Protein AF-A0AAW1FGP4-F1 (afdb_monomer)

Mean predicted aligned error: 8.39 Å

Foldseek 3Di:
DWKWWDDDHDTDTQWDDDAQDIDGDPVNVVFWDWGDGLQAKIKIWGHPDDPVSPTDMDDDHDDPDDDDDDDDDDDDDDDDIPMDIDGGD

Radius of gyration: 13.16 Å; Cα contacts (8 Å, |Δi|>4): 149; chains: 1; bounding box: 29×29×38 Å

pLDDT: mean 82.27, std 17.56, range [39.62, 97.88]

Nearest PDB structures (foldseek):
  5swz-assembly1_E  TM=7.855E-01  e=3.978E-01  Mus musculus
  6peh-assembly1_H  TM=8.923E-01  e=2.062E+00  Homo sapiens
  6e9e-assembly1_A  TM=5.576E-01  e=5.408E+00  [Eubacterium] siraeum DSM 15702
  6e9f-assembly1_A  TM=5.315E-01  e=7.182E+00  [Eubacterium] siraeum DSM 15702
  6v3x-assembly1_A  TM=4.115E-01  e=9.012E+00  Homo sapiens

InterPro domains:
  IPR007110 Immunoglobulin-like domain [PS50835] (1-71)
  IPR013106 Immunoglobulin V-set domain [PF07686] (2-62)
  IPR013783 Immunoglobulin-like fold [G3DSA:2.60.40.10] (1-84)
  IPR036179 Immunoglobulin-like domain superfamily [SSF48726] (1-66)
  IPR050413 T cell receptor beta variable [PTHR23268] (1-72)

Organism: Zoarces viviparus (NCBI:txid48416)

Solvent-accessible surface area (backbone atoms only — not comparable to full-atom values): 5497 Å² total; per-residue (Å²): 55,38,35,33,38,40,55,100,90,47,81,42,74,42,32,41,28,59,53,72,49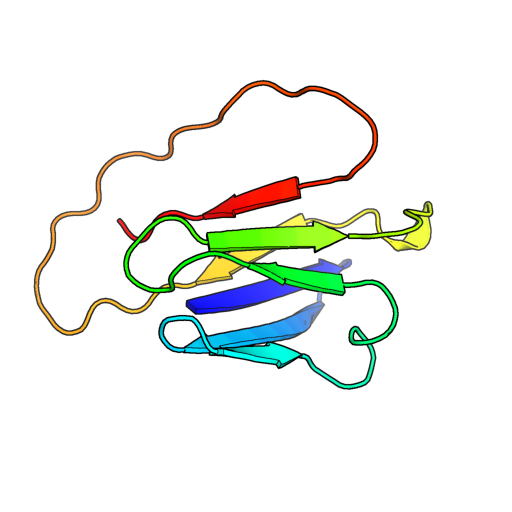,59,48,63,34,84,95,32,58,89,40,46,46,64,48,57,29,37,88,38,58,25,33,44,39,41,52,89,80,53,81,88,69,70,59,51,74,47,72,48,58,84,77,89,77,88,67,81,70,61,79,91,81,88,80,86,88,79,83,99,51,67,64,46,79,47,64,65,74

Structure (mmCIF, N/CA/C/O backbone):
data_AF-A0AAW1FGP4-F1
#
_entry.id   AF-A0AAW1FGP4-F1
#
loop_
_atom_site.group_PDB
_atom_site.id
_atom_site.type_symbol
_atom_site.label_atom_id
_atom_site.label_alt_id
_atom_site.label_comp_id
_atom_site.label_asym_id
_atom_site.label_entity_id
_atom_site.label_seq_id
_atom_site.pdbx_PDB_ins_code
_atom_site.Cartn_x
_atom_site.Cartn_y
_atom_site.Cartn_z
_atom_site.occupancy
_atom_site.B_iso_or_equiv
_atom_site.auth_seq_id
_atom_site.auth_comp_id
_atom_site.auth_asym_id
_atom_site.auth_atom_id
_atom_site.pdbx_PDB_model_num
ATOM 1 N N . MET A 1 1 ? 0.854 -2.077 -9.193 1.00 91.81 1 MET A N 1
ATOM 2 C CA . MET A 1 1 ? 0.828 -2.987 -8.031 1.00 91.81 1 MET A CA 1
ATOM 3 C C . MET A 1 1 ? -0.063 -2.382 -6.968 1.00 91.81 1 MET A C 1
ATOM 5 O O . MET A 1 1 ? 0.116 -1.219 -6.642 1.00 91.81 1 MET A O 1
ATOM 9 N N . LEU A 1 2 ? -1.024 -3.143 -6.472 1.00 94.81 2 LEU A N 1
ATOM 10 C CA . LEU A 1 2 ? -1.977 -2.723 -5.449 1.00 94.81 2 LEU A CA 1
ATOM 11 C C . LEU A 1 2 ? -1.546 -3.282 -4.094 1.00 94.81 2 LEU A C 1
ATOM 13 O O . LEU A 1 2 ? -0.975 -4.372 -4.042 1.00 94.81 2 LEU A O 1
ATOM 17 N N . TRP A 1 3 ? -1.830 -2.547 -3.024 1.00 96.19 3 TRP A N 1
ATOM 18 C CA . TRP A 1 3 ? -1.599 -2.968 -1.645 1.00 96.19 3 TRP A CA 1
ATOM 19 C C . TRP A 1 3 ? -2.894 -2.931 -0.852 1.00 96.19 3 TRP A C 1
ATOM 21 O O . TRP A 1 3 ? -3.641 -1.958 -0.918 1.00 96.19 3 TRP A O 1
ATOM 31 N N . TYR A 1 4 ? -3.123 -3.973 -0.065 1.00 95.31 4 TYR A N 1
ATOM 32 C CA . TYR A 1 4 ? -4.326 -4.170 0.723 1.00 95.31 4 TYR A CA 1
ATOM 33 C C . TYR A 1 4 ? -3.981 -4.507 2.162 1.00 95.31 4 TYR A C 1
ATOM 35 O O . TYR A 1 4 ? -2.962 -5.145 2.445 1.00 95.31 4 TYR A O 1
ATOM 43 N N . ARG A 1 5 ? -4.891 -4.144 3.058 1.00 93.88 5 ARG A N 1
ATOM 44 C CA . ARG A 1 5 ? -4.943 -4.663 4.418 1.00 93.88 5 ARG A CA 1
ATOM 45 C C . ARG A 1 5 ? -6.214 -5.484 4.582 1.00 93.88 5 ARG A C 1
ATOM 47 O O . ARG A 1 5 ? -7.298 -5.007 4.268 1.00 93.88 5 ARG A O 1
ATOM 54 N N . HIS A 1 6 ? -6.087 -6.692 5.106 1.00 91.75 6 HIS A N 1
ATOM 55 C CA . HIS A 1 6 ? -7.210 -7.534 5.481 1.00 91.75 6 HIS A CA 1
ATOM 56 C C . HIS A 1 6 ? -7.381 -7.493 7.001 1.00 91.75 6 HIS A C 1
ATOM 58 O O . HIS A 1 6 ? -6.502 -7.927 7.751 1.00 91.75 6 HIS A O 1
ATOM 64 N N . ARG A 1 7 ? -8.510 -6.939 7.455 1.00 87.31 7 ARG A N 1
ATOM 65 C CA . ARG A 1 7 ? -8.917 -6.952 8.864 1.00 87.31 7 ARG A CA 1
ATOM 66 C C . ARG A 1 7 ? -10.236 -7.691 8.990 1.00 87.31 7 ARG A C 1
ATOM 68 O O . ARG A 1 7 ? -11.245 -7.278 8.419 1.00 87.31 7 ARG A O 1
ATOM 75 N N . SER A 1 8 ? -10.203 -8.779 9.753 1.00 81.69 8 SER A N 1
ATOM 76 C CA . SER A 1 8 ? -11.334 -9.674 10.004 1.00 81.69 8 SER A CA 1
ATOM 77 C C . SER A 1 8 ? -11.930 -1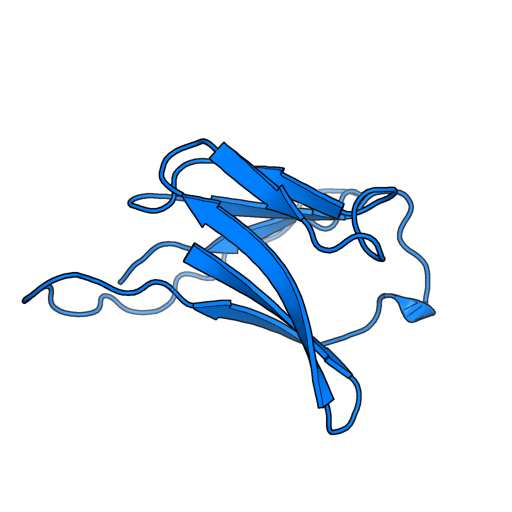0.284 8.728 1.00 81.69 8 SER A C 1
ATOM 79 O O . SER A 1 8 ? -11.586 -11.409 8.395 1.00 81.69 8 SER A O 1
ATOM 81 N N . ALA A 1 9 ? -12.819 -9.562 8.039 1.00 79.06 9 ALA A N 1
ATOM 82 C CA . ALA A 1 9 ? -13.561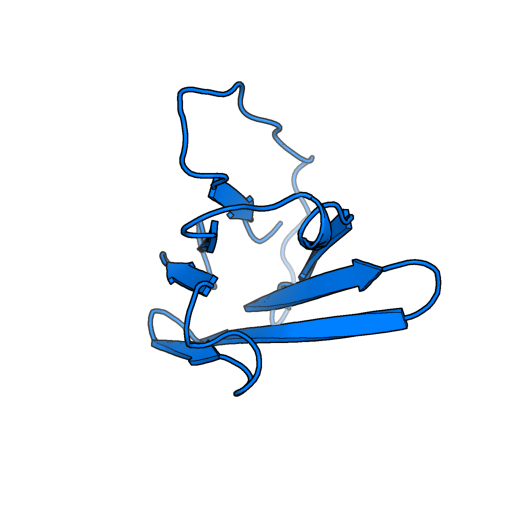 -10.038 6.869 1.00 79.06 9 ALA A CA 1
ATOM 83 C C . ALA A 1 9 ? -13.575 -9.037 5.695 1.00 79.06 9 ALA A C 1
ATOM 85 O O . ALA A 1 9 ? -14.236 -9.286 4.689 1.00 79.06 9 ALA A O 1
ATOM 86 N N . ALA A 1 10 ? -12.886 -7.896 5.816 1.00 87.88 10 ALA A N 1
ATOM 87 C CA . ALA A 1 10 ? -12.859 -6.859 4.788 1.00 87.88 10 ALA A CA 1
ATOM 88 C C . ALA A 1 10 ? -11.431 -6.610 4.289 1.00 87.88 10 ALA A C 1
ATOM 90 O O . ALA A 1 10 ? -10.501 -6.444 5.084 1.00 87.88 10 ALA A O 1
ATOM 91 N N . MET A 1 11 ? -11.272 -6.564 2.963 1.00 92.44 11 MET A N 1
ATOM 92 C CA . MET A 1 11 ? -10.066 -6.040 2.324 1.00 92.44 11 MET A CA 1
ATOM 93 C C . MET A 1 11 ? -10.209 -4.534 2.110 1.00 92.44 11 MET A C 1
ATOM 95 O O . MET A 1 11 ? -11.090 -4.076 1.387 1.00 92.44 11 MET A O 1
ATOM 99 N N . GLU A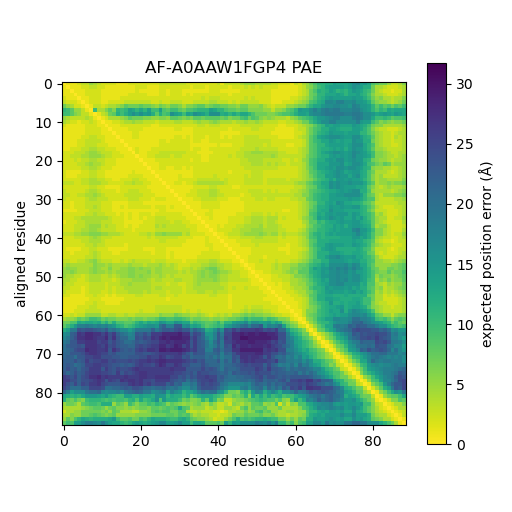 1 12 ? -9.312 -3.769 2.720 1.00 95.06 12 GLU A N 1
ATOM 100 C CA . GLU A 1 12 ? -9.181 -2.327 2.542 1.00 95.06 12 GLU A CA 1
ATOM 101 C C . GLU A 1 12 ? -8.043 -2.056 1.552 1.00 95.06 12 GLU A C 1
ATOM 103 O O . GLU A 1 12 ? -6.923 -2.538 1.749 1.00 95.06 12 GLU A O 1
ATOM 108 N N . LEU A 1 13 ? -8.308 -1.284 0.496 1.00 96.19 13 LEU A N 1
ATOM 109 C CA . LEU A 1 13 ? -7.256 -0.793 -0.391 1.00 96.19 13 LEU A CA 1
ATOM 110 C C . LEU A 1 13 ? -6.426 0.258 0.358 1.00 96.19 13 LEU A C 1
ATOM 112 O O . LEU A 1 13 ? -6.972 1.211 0.903 1.00 96.19 13 LEU A O 1
ATOM 116 N N . ILE A 1 14 ? -5.108 0.067 0.392 1.00 97.06 14 ILE A N 1
ATOM 117 C CA . ILE A 1 14 ? -4.157 1.040 0.945 1.00 97.06 14 ILE A CA 1
ATOM 118 C C . ILE A 1 14 ? -3.725 2.009 -0.151 1.00 97.06 14 ILE A C 1
ATOM 120 O O . ILE A 1 14 ? -3.620 3.210 0.084 1.00 97.06 14 ILE A O 1
ATOM 124 N N . GLY A 1 15 ? -3.447 1.483 -1.344 1.00 96.88 15 GLY A N 1
ATOM 125 C CA . GLY A 1 15 ? -3.022 2.297 -2.470 1.00 96.88 15 GLY A CA 1
ATOM 126 C C . GLY A 1 15 ? -2.521 1.506 -3.672 1.00 96.88 15 GLY A C 1
ATOM 127 O O . GLY A 1 15 ? -2.400 0.276 -3.657 1.00 96.88 15 GLY A O 1
ATOM 128 N N . LEU A 1 16 ? -2.205 2.259 -4.718 1.00 95.75 16 LEU A N 1
ATOM 129 C CA . LEU A 1 16 ? -1.677 1.808 -5.995 1.00 95.75 16 LEU A CA 1
ATOM 130 C C . LEU A 1 16 ? -0.267 2.367 -6.201 1.00 95.75 16 LEU A C 1
ATOM 132 O O . LEU A 1 16 ? -0.032 3.561 -6.073 1.00 95.75 16 LEU A O 1
ATOM 136 N N . LEU A 1 17 ? 0.657 1.504 -6.607 1.00 96.00 17 LEU A N 1
ATOM 137 C CA . LEU A 1 17 ? 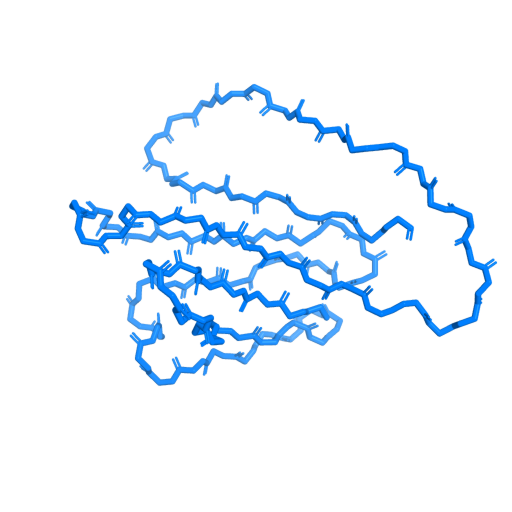1.946 1.877 -7.177 1.00 96.00 17 LEU A CA 1
ATOM 138 C C . LEU A 1 17 ? 1.918 1.637 -8.688 1.00 96.00 17 LEU A C 1
ATOM 140 O O . LEU A 1 17 ? 1.822 0.486 -9.135 1.00 96.00 17 LEU A O 1
ATOM 144 N N . HIS A 1 18 ? 2.019 2.706 -9.470 1.00 93.12 18 HIS A N 1
ATOM 145 C CA . HIS A 1 18 ? 2.123 2.675 -10.925 1.00 93.12 18 HIS A CA 1
ATOM 146 C C . HIS A 1 18 ? 3.516 3.147 -11.356 1.00 93.12 18 HIS A C 1
ATOM 148 O O . HIS A 1 18 ? 3.842 4.327 -11.248 1.00 93.12 18 HIS A O 1
ATOM 154 N N . TYR A 1 19 ? 4.339 2.208 -11.834 1.00 91.38 19 TYR A N 1
ATOM 155 C CA . TYR A 1 19 ? 5.791 2.388 -11.972 1.00 91.38 19 TYR A CA 1
ATOM 156 C C . TYR A 1 19 ? 6.407 2.813 -10.631 1.00 91.38 19 TYR A C 1
ATOM 158 O O . TYR A 1 19 ? 6.358 2.001 -9.705 1.00 91.38 19 TYR A O 1
ATOM 166 N N . GLU A 1 20 ? 6.927 4.029 -10.508 1.00 94.81 20 GLU A N 1
ATOM 167 C CA . GLU A 1 20 ? 7.432 4.633 -9.269 1.00 94.81 20 GLU A CA 1
ATOM 168 C C . GLU A 1 20 ? 6.401 5.530 -8.563 1.00 94.81 20 GLU A C 1
ATOM 170 O O . GLU A 1 20 ? 6.626 5.962 -7.436 1.00 94.81 20 GLU A O 1
ATOM 175 N N . ASN A 1 21 ? 5.266 5.821 -9.205 1.00 95.88 21 ASN A N 1
ATOM 176 C CA . ASN A 1 21 ? 4.276 6.761 -8.686 1.00 95.88 21 ASN A CA 1
ATOM 177 C C . ASN A 1 21 ? 3.300 6.051 -7.750 1.00 95.88 21 ASN A C 1
ATOM 179 O O . ASN A 1 21 ? 2.547 5.170 -8.181 1.00 95.88 21 ASN A O 1
ATOM 183 N N . SER A 1 22 ? 3.300 6.435 -6.476 1.00 96.31 22 SER A N 1
ATOM 184 C CA . SER A 1 22 ? 2.358 5.930 -5.482 1.00 96.31 22 SER A CA 1
ATOM 185 C C . SER A 1 22 ? 1.138 6.843 -5.353 1.00 96.31 22 SER A C 1
ATOM 187 O O . SER A 1 22 ? 1.230 8.068 -5.380 1.00 96.31 22 SER A O 1
ATOM 189 N N . ASN A 1 23 ? -0.030 6.226 -5.215 1.00 97.38 23 ASN A N 1
ATOM 190 C CA . ASN A 1 23 ? -1.285 6.881 -4.890 1.00 97.38 23 ASN A CA 1
ATOM 191 C C . ASN A 1 23 ? -1.921 6.120 -3.726 1.00 97.38 23 ASN A C 1
ATOM 193 O O . ASN A 1 23 ? -2.212 4.929 -3.850 1.00 97.38 23 ASN A O 1
ATOM 197 N N . LEU A 1 24 ? -2.051 6.786 -2.583 1.00 97.88 24 LEU A N 1
ATOM 198 C CA . LEU A 1 24 ? -2.606 6.208 -1.365 1.00 97.88 24 LEU A CA 1
ATOM 199 C C . LEU A 1 24 ? -4.073 6.596 -1.226 1.00 97.88 24 LEU A C 1
ATOM 201 O O . LEU A 1 24 ? -4.483 7.683 -1.623 1.00 97.88 24 LEU A O 1
ATOM 205 N N . GLU A 1 25 ? -4.848 5.715 -0.608 1.00 97.88 25 GLU A N 1
ATOM 206 C CA . GLU A 1 25 ? -6.183 6.056 -0.144 1.00 97.88 25 GLU A CA 1
ATOM 207 C C . GLU A 1 25 ? -6.087 7.043 1.027 1.00 97.88 25 GLU A C 1
ATOM 209 O O . GLU A 1 25 ? -5.225 6.910 1.901 1.00 97.88 25 GLU A O 1
ATOM 214 N N . LYS A 1 26 ? -7.017 8.003 1.090 1.00 96.19 26 LYS A N 1
ATOM 215 C CA . LYS A 1 26 ? -6.981 9.129 2.049 1.00 96.19 26 LYS A CA 1
ATOM 216 C C . LYS A 1 26 ? -6.776 8.705 3.505 1.00 96.19 26 LYS A C 1
ATOM 218 O O . LYS A 1 26 ? -6.107 9.387 4.274 1.00 96.19 26 LYS A O 1
ATOM 223 N N . ASN A 1 27 ? -7.332 7.557 3.889 1.00 93.19 27 ASN A N 1
ATOM 224 C CA . ASN A 1 27 ? -7.244 7.026 5.253 1.00 93.19 27 ASN A CA 1
ATOM 225 C C . ASN A 1 27 ? -5.833 6.534 5.638 1.00 93.19 27 ASN A C 1
ATOM 227 O O . ASN A 1 27 ? -5.586 6.240 6.808 1.00 93.19 27 ASN A O 1
ATOM 231 N N . PHE A 1 28 ? -4.920 6.417 4.672 1.00 94.62 28 PHE A N 1
ATOM 232 C CA . PHE A 1 28 ? -3.597 5.819 4.838 1.00 94.62 28 PHE A CA 1
ATOM 233 C C . PHE A 1 28 ? -2.444 6.810 4.621 1.00 94.62 28 PHE A C 1
ATOM 235 O O . PHE A 1 28 ? -1.356 6.570 5.143 1.00 94.62 28 PHE A O 1
ATOM 242 N N . GLU A 1 29 ? -2.678 7.944 3.952 1.00 95.12 29 GLU A N 1
ATOM 243 C CA . GLU A 1 29 ? -1.663 8.960 3.603 1.00 95.12 29 GLU A CA 1
ATOM 244 C C . GLU A 1 29 ? -0.797 9.434 4.784 1.00 95.12 29 GLU A C 1
ATOM 246 O O . GLU A 1 29 ? 0.380 9.731 4.613 1.00 95.12 29 GLU A O 1
ATOM 251 N N . ALA A 1 30 ? -1.352 9.479 5.999 1.00 95.06 30 ALA A N 1
ATOM 252 C CA . ALA A 1 30 ? -0.644 10.005 7.166 1.00 95.06 30 ALA A CA 1
ATOM 253 C C . ALA A 1 30 ? 0.497 9.105 7.675 1.00 95.06 30 ALA A C 1
ATOM 255 O O . ALA A 1 30 ? 1.426 9.591 8.318 1.00 95.06 30 ALA A O 1
ATOM 256 N N . ARG A 1 31 ? 0.401 7.784 7.476 1.00 95.19 31 ARG A N 1
ATOM 257 C CA . ARG A 1 31 ? 1.315 6.812 8.112 1.00 95.19 31 ARG A CA 1
ATOM 258 C C . ARG A 1 31 ? 1.823 5.728 7.181 1.00 95.19 31 ARG A C 1
ATOM 260 O O . ARG A 1 31 ? 2.791 5.060 7.523 1.00 95.19 31 ARG A O 1
ATOM 267 N N . PHE A 1 32 ? 1.180 5.528 6.042 1.00 95.19 32 PHE A N 1
ATOM 268 C CA . PHE A 1 32 ? 1.568 4.513 5.082 1.00 95.19 32 PHE A CA 1
ATOM 269 C C . PHE A 1 32 ? 2.292 5.176 3.924 1.00 95.19 32 PHE A C 1
ATOM 271 O O . PHE A 1 32 ? 1.987 6.298 3.536 1.00 95.19 32 PHE A O 1
ATOM 278 N N . ASN A 1 33 ? 3.243 4.455 3.356 1.00 96.31 33 ASN A N 1
ATOM 279 C CA . ASN A 1 33 ? 3.933 4.837 2.145 1.00 96.31 33 ASN A CA 1
ATOM 280 C C . ASN A 1 33 ? 4.168 3.592 1.289 1.00 96.31 33 ASN A C 1
ATOM 282 O O . ASN A 1 33 ? 4.375 2.494 1.810 1.00 96.31 33 ASN A O 1
ATOM 286 N N . ILE A 1 34 ? 4.143 3.759 -0.029 1.00 95.69 34 ILE A N 1
ATOM 287 C CA . ILE A 1 34 ? 4.505 2.704 -0.973 1.00 95.69 34 ILE A CA 1
ATOM 288 C C . ILE A 1 34 ? 5.723 3.190 -1.752 1.00 95.69 34 ILE A C 1
ATOM 290 O O . ILE A 1 34 ? 5.679 4.237 -2.390 1.00 95.69 34 ILE A O 1
ATOM 294 N N . THR A 1 35 ? 6.808 2.424 -1.695 1.00 95.31 35 THR A N 1
ATOM 295 C CA . THR A 1 35 ? 8.090 2.757 -2.333 1.00 95.31 35 THR A CA 1
ATOM 296 C C . THR A 1 35 ? 8.530 1.663 -3.305 1.00 95.31 35 THR A C 1
ATOM 298 O O . THR A 1 35 ? 7.993 0.553 -3.296 1.00 95.31 35 THR A O 1
ATOM 301 N N . GLY A 1 36 ? 9.532 1.956 -4.135 1.00 92.94 36 GLY A N 1
ATOM 302 C CA . GLY A 1 36 ? 10.096 1.009 -5.098 1.00 92.94 36 GLY A CA 1
ATOM 303 C C . GLY A 1 36 ? 9.453 1.109 -6.480 1.00 92.94 36 GLY A C 1
ATOM 304 O O . GLY A 1 36 ? 9.024 2.183 -6.889 1.00 92.94 36 GLY A O 1
ATOM 305 N N . HIS A 1 37 ? 9.415 -0.008 -7.209 1.00 93.44 37 HIS A N 1
ATOM 306 C CA . HIS A 1 37 ? 8.952 -0.042 -8.597 1.00 93.44 37 HIS A CA 1
ATOM 307 C C . HIS A 1 37 ? 7.940 -1.168 -8.823 1.00 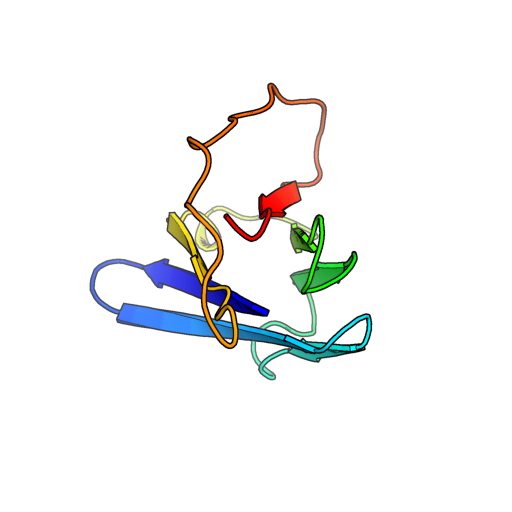93.44 37 HIS A C 1
ATOM 309 O O . HIS A 1 37 ? 8.209 -2.326 -8.513 1.00 93.44 37 HIS A O 1
ATOM 315 N N . SER A 1 38 ? 6.792 -0.859 -9.430 1.00 89.44 38 SER A N 1
ATOM 316 C CA . SER A 1 38 ? 5.687 -1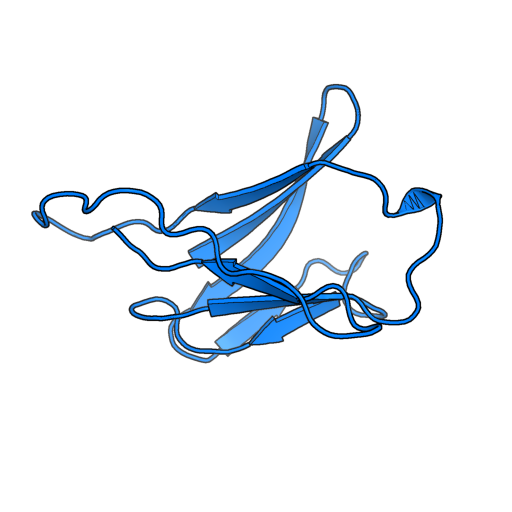.820 -9.604 1.00 89.44 38 SER A CA 1
ATOM 317 C C . SER A 1 38 ? 5.992 -3.042 -10.486 1.00 89.44 38 SER A C 1
ATOM 319 O O . SER A 1 38 ? 5.307 -4.052 -10.347 1.00 89.44 38 SER A O 1
ATOM 321 N N . LYS A 1 39 ? 7.008 -2.968 -11.363 1.00 88.69 39 LYS A N 1
ATOM 322 C CA . LYS A 1 39 ? 7.537 -4.111 -12.148 1.00 88.69 39 LYS A CA 1
ATOM 323 C C . LYS A 1 39 ? 8.736 -4.816 -11.494 1.00 88.69 39 LYS A C 1
ATOM 325 O O . LYS A 1 39 ? 9.318 -5.710 -12.090 1.00 88.69 39 LYS A O 1
ATOM 330 N N . GLY A 1 40 ? 9.155 -4.367 -10.315 1.00 87.88 40 GLY A N 1
ATOM 331 C CA . GLY A 1 40 ? 10.294 -4.904 -9.577 1.00 87.88 40 GLY A CA 1
ATOM 332 C C . GLY A 1 40 ? 9.946 -5.037 -8.100 1.00 87.88 40 GLY A C 1
ATOM 333 O O . GLY A 1 40 ? 8.828 -5.396 -7.748 1.00 87.88 40 GLY A O 1
ATOM 334 N N . ARG A 1 41 ? 10.887 -4.729 -7.208 1.00 89.38 41 ARG A N 1
ATOM 335 C CA . ARG A 1 41 ? 10.589 -4.726 -5.773 1.00 89.38 41 ARG A CA 1
ATOM 336 C C . ARG A 1 41 ? 9.816 -3.463 -5.397 1.00 89.38 41 ARG A C 1
ATOM 338 O O . ARG A 1 41 ? 10.328 -2.356 -5.552 1.00 89.38 41 ARG A O 1
ATOM 345 N N . ALA A 1 42 ? 8.627 -3.647 -4.843 1.00 92.25 42 ALA A N 1
ATOM 346 C CA . ALA A 1 42 ? 7.861 -2.611 -4.169 1.00 92.25 42 ALA A CA 1
ATOM 347 C C . ALA A 1 42 ? 7.815 -2.894 -2.668 1.00 92.25 42 ALA A C 1
ATOM 349 O O . ALA A 1 42 ? 7.871 -4.050 -2.248 1.00 92.25 42 ALA A O 1
ATOM 350 N N . GLN A 1 43 ? 7.707 -1.848 -1.859 1.00 94.81 43 GLN A N 1
ATOM 351 C CA . GLN A 1 43 ? 7.658 -1.969 -0.410 1.00 94.81 43 GLN A CA 1
ATOM 352 C C . GLN A 1 43 ? 6.513 -1.149 0.167 1.00 94.81 43 GLN A C 1
ATOM 354 O O . GLN A 1 43 ? 6.367 0.023 -0.173 1.00 94.81 43 GLN A O 1
ATOM 359 N N . LEU A 1 44 ? 5.743 -1.759 1.064 1.00 95.31 44 LEU A N 1
ATOM 360 C CA . LEU A 1 44 ? 4.823 -1.059 1.946 1.00 95.31 44 LEU A CA 1
ATOM 361 C C . LEU A 1 44 ? 5.553 -0.698 3.233 1.00 95.31 44 LEU A C 1
ATOM 363 O O . LEU A 1 44 ? 6.187 -1.544 3.861 1.00 95.31 44 LEU A O 1
ATOM 367 N N . VAL A 1 45 ? 5.445 0.567 3.596 1.00 95.25 45 VAL A N 1
ATOM 368 C CA . VAL A 1 45 ? 6.224 1.247 4.618 1.00 95.25 45 VAL A CA 1
ATOM 369 C C . VAL A 1 45 ? 5.181 1.849 5.583 1.00 95.25 45 VAL A C 1
ATOM 371 O O . VAL A 1 45 ? 4.400 2.701 5.177 1.00 95.25 45 VAL A O 1
ATOM 374 N N . VAL A 1 46 ? 5.115 1.356 6.832 1.00 94.31 46 VAL A N 1
ATOM 375 C CA . VAL A 1 46 ? 4.189 1.832 7.883 1.00 94.31 46 VAL A CA 1
ATOM 376 C C . VAL A 1 46 ? 4.934 2.555 9.017 1.00 94.31 46 VAL A C 1
ATOM 378 O O . VAL A 1 46 ? 5.685 1.931 9.766 1.00 94.31 46 VAL A O 1
ATOM 381 N N . SER A 1 47 ? 4.691 3.861 9.165 1.00 93.44 47 SER A N 1
ATOM 382 C CA . SER A 1 47 ? 5.214 4.728 10.232 1.00 93.44 47 SER A CA 1
ATOM 383 C C . SER A 1 47 ? 4.368 4.636 11.492 1.00 93.44 47 SER A C 1
ATOM 385 O O . SER A 1 47 ? 3.140 4.551 11.413 1.00 93.44 47 SER A O 1
ATOM 387 N N . ASN A 1 48 ? 5.008 4.815 12.654 1.00 91.00 48 ASN A N 1
ATOM 388 C CA . ASN A 1 48 ? 4.328 4.968 13.945 1.00 91.00 48 ASN A CA 1
ATOM 389 C C . ASN A 1 48 ? 3.284 3.855 14.166 1.00 91.00 48 ASN A C 1
ATOM 391 O O . ASN A 1 48 ? 2.077 4.110 14.275 1.00 91.00 48 ASN A O 1
ATOM 395 N N . THR A 1 49 ? 3.752 2.608 14.089 1.00 89.88 49 THR A N 1
ATOM 396 C CA . THR A 1 49 ? 2.915 1.409 14.175 1.00 89.88 49 THR A CA 1
ATOM 397 C C . THR A 1 49 ? 2.254 1.308 15.540 1.00 89.88 49 THR A C 1
ATOM 399 O O . THR A 1 49 ? 2.898 1.511 16.566 1.00 89.88 49 THR A O 1
ATOM 402 N N . ASN A 1 50 ? 0.980 0.938 15.561 1.00 88.69 50 ASN A N 1
ATOM 403 C CA . ASN A 1 50 ? 0.229 0.702 16.788 1.00 88.69 50 ASN A CA 1
ATOM 404 C C . ASN A 1 50 ? -0.559 -0.620 16.698 1.00 88.69 50 ASN A C 1
ATOM 406 O O . ASN A 1 50 ? -0.677 -1.194 15.613 1.00 88.69 50 ASN A O 1
ATOM 410 N N . PRO A 1 51 ? -1.129 -1.120 17.811 1.00 89.31 51 PRO A N 1
ATOM 411 C CA . PRO A 1 51 ? -1.840 -2.399 17.813 1.00 89.31 51 PRO A CA 1
ATOM 412 C C . PRO A 1 51 ? -2.995 -2.500 16.802 1.00 89.31 51 PRO A C 1
ATOM 414 O O . PRO A 1 51 ? -3.298 -3.599 16.343 1.00 89.31 51 PRO A O 1
ATOM 417 N N . ALA A 1 52 ? -3.612 -1.380 16.399 1.00 87.62 52 ALA A N 1
ATOM 418 C CA . ALA A 1 52 ? -4.692 -1.370 15.407 1.00 87.62 52 ALA A CA 1
ATOM 419 C C . ALA A 1 52 ? -4.205 -1.587 13.959 1.00 87.62 52 ALA A C 1
ATOM 421 O O . ALA A 1 52 ? -5.023 -1.812 13.059 1.00 87.62 52 ALA A O 1
ATOM 422 N N . ASP A 1 53 ? -2.890 -1.535 13.729 1.00 88.94 53 ASP A N 1
ATOM 423 C CA . ASP A 1 53 ? -2.256 -1.879 12.453 1.00 88.94 53 ASP A CA 1
ATOM 424 C C . ASP A 1 53 ? -1.976 -3.381 12.318 1.00 88.94 53 ASP A C 1
ATOM 426 O O . ASP A 1 53 ? -1.551 -3.824 11.248 1.00 88.94 53 ASP A O 1
ATOM 430 N N . SER A 1 54 ? -2.216 -4.170 13.371 1.00 90.25 54 SER A N 1
ATOM 431 C CA . SER A 1 54 ? -2.108 -5.625 13.308 1.00 90.25 54 SER A CA 1
ATOM 432 C C . SER A 1 54 ? -3.155 -6.180 12.343 1.00 90.25 54 SER A C 1
ATOM 434 O O . SER A 1 54 ? -4.361 -6.085 12.576 1.00 90.25 54 SER A O 1
ATOM 436 N N . ALA A 1 55 ? -2.678 -6.692 11.213 1.00 91.50 55 ALA A N 1
ATOM 437 C CA . ALA A 1 55 ? -3.491 -7.183 10.115 1.00 91.50 55 ALA A CA 1
ATOM 438 C C . ALA A 1 55 ? -2.636 -8.007 9.147 1.00 91.50 55 ALA A C 1
ATOM 440 O O . ALA A 1 55 ? -1.401 -7.940 9.162 1.00 91.50 55 ALA A O 1
ATOM 441 N N . GLU A 1 56 ? -3.300 -8.729 8.252 1.00 92.69 56 GLU A N 1
ATOM 442 C CA . GLU A 1 56 ? -2.644 -9.310 7.088 1.00 92.69 56 GLU A CA 1
ATOM 443 C C . GLU A 1 56 ? -2.543 -8.261 5.982 1.00 92.69 56 GLU A C 1
ATOM 445 O O . GLU A 1 56 ? -3.484 -7.511 5.718 1.00 92.69 56 GLU A O 1
ATOM 450 N N . TYR A 1 57 ? -1.383 -8.196 5.336 1.00 94.00 57 TYR A N 1
ATOM 451 C CA . TYR A 1 57 ? -1.108 -7.233 4.278 1.00 94.00 57 TYR A CA 1
ATOM 452 C C . TYR A 1 57 ? -0.808 -7.987 2.996 1.00 94.00 57 TYR A C 1
ATOM 454 O O . TYR A 1 57 ? 0.123 -8.792 2.953 1.00 94.00 57 TYR A O 1
ATOM 462 N N .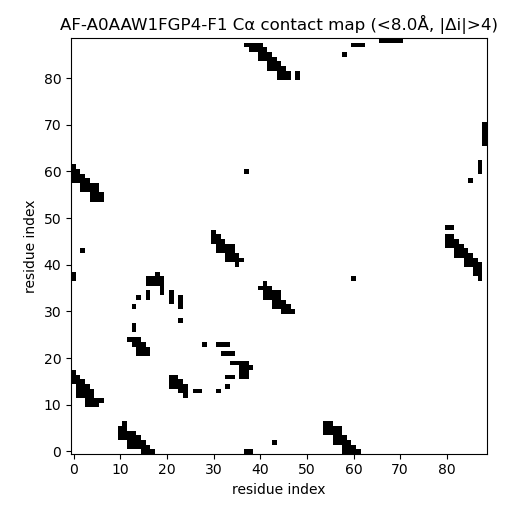 PHE A 1 58 ? -1.584 -7.696 1.961 1.00 93.19 58 PHE A N 1
ATOM 463 C CA . PHE A 1 58 ? -1.487 -8.350 0.667 1.00 93.19 58 PHE A CA 1
ATOM 464 C C . PHE A 1 58 ? -1.059 -7.344 -0.387 1.00 93.19 58 PHE A C 1
ATOM 466 O O . PHE A 1 58 ? -1.441 -6.176 -0.346 1.00 93.19 58 PHE A O 1
ATOM 473 N N . CYS A 1 59 ? -0.303 -7.813 -1.366 1.00 93.00 59 CYS A N 1
ATOM 474 C CA . CYS A 1 59 ? -0.041 -7.060 -2.576 1.00 93.00 59 CYS A CA 1
ATOM 475 C C . CYS A 1 59 ? -0.519 -7.854 -3.784 1.00 93.00 59 CYS A C 1
ATOM 477 O O . CYS A 1 59 ? -0.461 -9.082 -3.802 1.00 93.00 59 CYS A O 1
ATOM 479 N N . ALA A 1 60 ? -0.976 -7.136 -4.802 1.00 91.44 60 ALA A N 1
ATOM 480 C CA . ALA A 1 60 ? -1.373 -7.709 -6.075 1.00 91.44 60 ALA A CA 1
ATOM 481 C C . ALA A 1 60 ? -0.624 -6.998 -7.202 1.00 91.44 60 ALA A C 1
ATOM 483 O O . ALA A 1 60 ? -0.706 -5.776 -7.365 1.00 91.44 60 ALA A O 1
ATOM 484 N N . ALA A 1 61 ? 0.115 -7.762 -7.996 1.00 88.31 61 ALA A N 1
ATOM 485 C CA . ALA A 1 61 ? 0.733 -7.273 -9.215 1.00 88.31 61 ALA A CA 1
ATOM 486 C C . ALA A 1 61 ? 0.089 -7.970 -10.409 1.00 88.31 61 ALA A C 1
ATOM 488 O O . ALA A 1 61 ? 0.052 -9.194 -10.470 1.00 88.31 61 ALA A O 1
ATOM 489 N N . SER A 1 62 ? -0.427 -7.186 -11.351 1.00 78.31 62 SER A N 1
ATOM 490 C CA . SER A 1 62 ? -0.867 -7.703 -12.638 1.00 78.31 62 SER A CA 1
ATOM 491 C C . SER A 1 62 ? 0.316 -7.700 -13.598 1.00 78.31 62 SER A C 1
ATOM 493 O O . SER A 1 62 ? 0.946 -6.666 -13.830 1.00 78.31 62 SER A O 1
ATOM 495 N N . GLN A 1 63 ? 0.622 -8.864 -14.164 1.00 69.69 63 GLN A N 1
ATOM 496 C CA . GLN A 1 63 ? 1.511 -8.956 -15.312 1.00 69.69 63 GLN A CA 1
ATOM 497 C C . GLN A 1 63 ? 0.670 -8.880 -16.581 1.00 69.69 63 GLN A C 1
ATOM 499 O O . GLN A 1 63 ? -0.262 -9.662 -16.768 1.00 69.69 63 GLN A O 1
ATOM 504 N N . HIS A 1 64 ? 0.980 -7.926 -17.456 1.00 60.88 64 HIS A N 1
ATOM 505 C CA . HIS A 1 64 ? 0.400 -7.900 -18.791 1.00 60.88 64 HIS A CA 1
ATOM 506 C C . HIS A 1 64 ? 1.147 -8.946 -19.635 1.00 60.88 64 HIS A C 1
ATOM 508 O O . HIS A 1 64 ? 2.226 -8.670 -20.144 1.00 60.88 64 HIS A O 1
ATOM 514 N N . SER A 1 65 ? 0.565 -10.147 -19.713 1.00 60.53 65 SER A N 1
ATOM 515 C CA . SER A 1 65 ? 0.944 -11.284 -20.569 1.00 60.53 65 SER A CA 1
ATOM 516 C C . SER A 1 65 ? 2.294 -11.969 -20.275 1.00 60.53 65 SER A C 1
ATOM 518 O O . SER A 1 65 ? 3.339 -11.545 -20.752 1.00 60.53 65 SER A O 1
ATOM 520 N N . GLY A 1 66 ? 2.225 -13.133 -19.609 1.00 57.56 66 GLY A N 1
ATOM 521 C CA . GLY A 1 66 ? 3.081 -14.284 -19.936 1.00 57.56 66 GLY A CA 1
ATOM 522 C C . GLY A 1 66 ? 4.387 -14.508 -19.166 1.00 57.56 66 GLY A C 1
ATOM 523 O O . GLY A 1 66 ? 5.314 -15.043 -19.768 1.00 57.56 66 GLY A O 1
ATOM 524 N N . SER A 1 67 ? 4.486 -14.183 -17.876 1.00 55.41 67 SER A N 1
ATOM 525 C CA . SER A 1 67 ? 5.663 -14.571 -17.073 1.00 55.41 67 SER A CA 1
ATOM 526 C C . SER A 1 67 ? 5.317 -15.634 -16.035 1.00 55.41 67 SER A C 1
ATOM 528 O O . SER A 1 67 ? 4.324 -15.537 -15.317 1.00 55.41 67 SER A O 1
ATOM 530 N N . THR A 1 68 ? 6.137 -16.683 -16.004 1.00 53.91 68 THR A N 1
ATOM 531 C CA . THR A 1 68 ? 6.029 -17.831 -15.102 1.00 53.91 68 THR A CA 1
ATOM 532 C C . THR A 1 68 ? 6.274 -17.393 -13.654 1.00 53.91 68 THR A C 1
ATOM 534 O O . THR A 1 68 ? 7.353 -16.864 -13.383 1.00 53.91 68 THR A O 1
ATOM 537 N N . PRO A 1 69 ? 5.350 -17.639 -12.709 1.00 52.53 69 PRO A N 1
ATOM 538 C CA . PRO A 1 69 ? 5.532 -17.171 -11.344 1.00 52.53 69 PRO A CA 1
ATOM 539 C C . PRO A 1 69 ? 6.670 -17.922 -10.637 1.00 52.53 69 PRO A C 1
ATOM 541 O O . PRO A 1 69 ?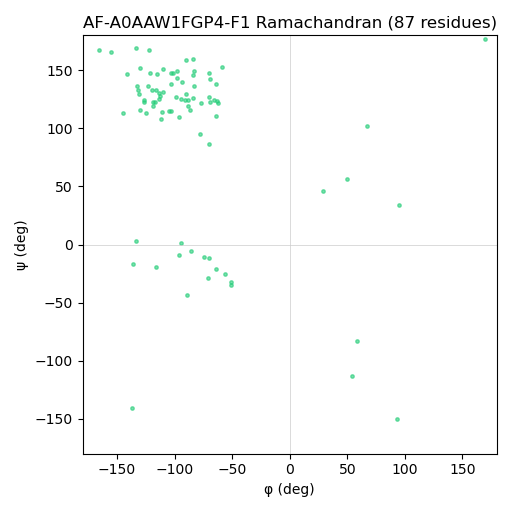 6.645 -19.149 -10.527 1.00 52.53 69 PRO A O 1
ATOM 544 N N . LEU A 1 70 ? 7.673 -17.188 -10.145 1.00 52.09 70 LEU A N 1
ATOM 545 C CA . LEU A 1 70 ? 8.717 -17.719 -9.257 1.00 52.09 70 LEU A CA 1
ATOM 546 C C . LEU A 1 70 ? 8.245 -17.711 -7.794 1.00 52.09 70 LEU A C 1
ATOM 548 O O . LEU A 1 70 ? 7.495 -16.836 -7.373 1.00 52.09 70 LEU A O 1
ATOM 552 N N . ALA A 1 71 ? 8.676 -18.710 -7.020 1.00 52.72 71 ALA A N 1
ATOM 553 C CA . ALA A 1 71 ? 8.190 -18.971 -5.663 1.00 52.72 71 ALA A CA 1
ATOM 554 C C . ALA A 1 71 ? 8.391 -17.788 -4.678 1.00 52.72 71 ALA A C 1
ATOM 556 O O . ALA A 1 71 ? 9.348 -17.020 -4.825 1.00 52.72 71 ALA A O 1
ATOM 557 N N . PRO A 1 72 ? 7.542 -17.656 -3.634 1.00 48.19 72 PRO A N 1
ATOM 558 C CA . PRO A 1 72 ? 7.644 -16.571 -2.659 1.00 48.19 72 PRO A CA 1
ATOM 559 C C . PRO A 1 72 ? 8.962 -16.626 -1.872 1.00 48.19 72 PRO A C 1
ATOM 561 O O . PRO A 1 72 ? 9.253 -17.612 -1.198 1.00 48.19 72 PRO A O 1
ATOM 564 N N . LEU A 1 73 ? 9.741 -15.541 -1.907 1.00 50.06 73 LEU A N 1
ATOM 565 C CA . LEU A 1 73 ? 10.931 -15.355 -1.070 1.00 50.06 73 LEU A CA 1
ATOM 566 C C . LEU A 1 73 ? 10.569 -14.527 0.172 1.00 50.06 73 LEU A C 1
ATOM 568 O O . LEU A 1 73 ? 10.325 -13.324 0.074 1.00 50.06 73 LEU A O 1
ATOM 572 N N . GLN A 1 74 ? 10.564 -15.153 1.351 1.00 44.69 74 GLN A N 1
ATOM 573 C CA . GLN A 1 74 ? 10.494 -14.451 2.638 1.00 44.69 74 GLN A CA 1
ATOM 574 C C . GLN A 1 74 ? 11.907 -14.011 3.054 1.00 44.69 74 GLN A C 1
ATOM 576 O O . GLN A 1 74 ? 12.817 -14.835 3.112 1.00 44.69 74 GLN A O 1
ATOM 581 N N . LYS A 1 75 ? 12.109 -12.719 3.354 1.00 45.97 75 LYS A N 1
ATOM 582 C CA . LYS A 1 75 ? 13.373 -12.209 3.917 1.00 45.97 75 LYS A CA 1
ATOM 583 C C . LYS A 1 75 ? 13.222 -11.937 5.419 1.00 45.97 75 LYS A C 1
ATOM 585 O O . LYS A 1 75 ? 12.203 -11.395 5.839 1.00 45.97 75 LYS A O 1
ATOM 590 N N . ALA A 1 76 ? 14.244 -12.316 6.192 1.00 42.91 76 ALA A N 1
ATOM 591 C CA . ALA A 1 76 ? 14.366 -12.116 7.638 1.00 42.91 76 ALA A CA 1
ATOM 592 C C . ALA A 1 76 ? 14.575 -10.634 8.019 1.00 42.91 76 ALA A C 1
ATOM 594 O O . ALA A 1 76 ? 15.151 -9.870 7.242 1.00 42.91 76 ALA A O 1
ATOM 595 N N . GLY A 1 77 ? 14.055 -10.251 9.191 1.00 43.44 77 GLY A N 1
ATOM 596 C CA . GLY A 1 77 ? 13.886 -8.864 9.639 1.00 43.44 77 GLY A CA 1
ATOM 597 C C . GLY A 1 77 ? 15.102 -8.188 10.286 1.00 43.44 77 GLY A C 1
ATOM 598 O O . GLY A 1 77 ? 16.003 -8.851 10.789 1.00 43.44 77 GLY A O 1
ATOM 599 N N . GLU A 1 78 ? 15.053 -6.851 10.290 1.00 39.62 78 GLU A N 1
ATOM 600 C CA . GLU A 1 78 ? 15.839 -5.887 11.089 1.00 39.62 78 GLU A CA 1
ATOM 601 C C . GLU A 1 78 ? 15.019 -4.559 11.199 1.00 39.62 78 GLU A C 1
ATOM 603 O O . GLU A 1 78 ? 13.999 -4.453 10.510 1.00 39.62 78 GLU A O 1
ATOM 608 N N . PRO A 1 79 ? 15.335 -3.596 12.096 1.00 50.88 79 PRO A N 1
ATOM 609 C CA . PRO A 1 79 ? 14.423 -3.109 13.139 1.00 50.88 79 PRO A CA 1
ATOM 610 C C . PRO A 1 79 ? 13.512 -1.907 12.788 1.00 50.88 79 PRO A C 1
ATOM 612 O O . PRO A 1 79 ? 13.764 -1.136 11.869 1.00 50.88 79 PRO A O 1
ATOM 615 N N . GLU A 1 80 ? 12.434 -1.812 13.585 1.00 46.00 80 GLU A N 1
ATOM 616 C CA . GLU A 1 80 ? 11.412 -0.762 13.821 1.00 46.00 80 GLU A CA 1
ATOM 617 C C . GLU A 1 80 ? 11.037 0.230 12.707 1.00 46.00 80 GLU A C 1
ATOM 619 O O . GLU A 1 80 ? 10.823 1.422 12.918 1.00 46.00 80 GLU A O 1
ATOM 624 N N . TYR A 1 81 ? 10.829 -0.308 11.513 1.00 52.78 81 TYR A N 1
ATOM 625 C CA . TYR A 1 81 ? 9.847 0.211 10.576 1.00 52.78 81 TYR A CA 1
ATOM 626 C C . TYR A 1 81 ? 9.267 -0.995 9.836 1.00 52.78 81 TYR A C 1
ATOM 628 O O . TYR A 1 81 ? 10.008 -1.701 9.147 1.00 52.78 81 TYR A O 1
ATOM 636 N N . GLN A 1 82 ? 7.978 -1.313 10.027 1.00 65.31 82 GLN A N 1
ATOM 637 C CA . GLN A 1 82 ? 7.396 -2.558 9.505 1.00 65.31 82 GLN A CA 1
ATOM 638 C C . GLN A 1 82 ? 7.293 -2.478 7.976 1.00 65.31 82 GLN A C 1
ATOM 640 O O . GLN A 1 82 ? 6.273 -2.087 7.410 1.00 65.31 82 GLN A O 1
ATOM 645 N N . THR A 1 83 ? 8.381 -2.848 7.310 1.00 75.69 83 THR A N 1
ATOM 646 C CA . THR A 1 83 ? 8.517 -2.806 5.860 1.00 75.69 83 THR A CA 1
ATOM 647 C C . THR A 1 83 ? 8.151 -4.167 5.291 1.00 75.69 83 THR A C 1
ATOM 649 O O . THR A 1 83 ? 8.711 -5.190 5.685 1.00 75.69 83 THR A O 1
ATOM 652 N N . ARG A 1 84 ? 7.203 -4.205 4.354 1.00 78.38 84 ARG A N 1
ATOM 653 C CA . ARG A 1 84 ? 6.806 -5.430 3.647 1.00 78.38 84 ARG A CA 1
ATOM 654 C C . ARG A 1 84 ? 7.200 -5.310 2.190 1.00 78.38 84 ARG A C 1
ATOM 656 O O . ARG A 1 84 ? 6.853 -4.328 1.553 1.00 78.38 84 ARG A O 1
ATOM 663 N N . SER A 1 85 ? 7.917 -6.297 1.666 1.00 83.38 85 SER A N 1
ATOM 664 C CA . SER A 1 85 ? 8.343 -6.320 0.263 1.00 83.38 85 SER A CA 1
ATOM 665 C C . SER A 1 85 ? 7.408 -7.168 -0.589 1.00 83.38 85 SER A C 1
ATOM 667 O O . SER A 1 85 ? 6.976 -8.232 -0.158 1.00 83.38 85 SER A O 1
ATOM 669 N N . CYS A 1 86 ? 7.180 -6.727 -1.822 1.00 84.12 86 CYS A N 1
ATOM 670 C CA . CYS A 1 86 ? 6.494 -7.471 -2.865 1.00 84.12 86 CYS A CA 1
ATOM 671 C C . CYS A 1 86 ? 7.274 -7.414 -4.169 1.00 84.12 86 CYS A C 1
ATOM 673 O O . CYS A 1 86 ? 7.783 -6.363 -4.557 1.00 84.12 86 CYS A O 1
ATOM 675 N N . ILE A 1 87 ? 7.374 -8.560 -4.834 1.00 82.56 87 ILE A N 1
ATOM 676 C CA . ILE A 1 87 ? 8.038 -8.716 -6.124 1.00 82.56 87 ILE A CA 1
ATOM 677 C C . ILE A 1 87 ? 7.006 -9.377 -7.045 1.00 82.56 87 ILE A C 1
ATOM 679 O O . ILE A 1 87 ? 6.463 -10.412 -6.658 1.00 82.56 87 ILE A O 1
ATOM 683 N N . PRO A 1 88 ? 6.678 -8.782 -8.204 1.00 71.62 88 PRO A N 1
ATOM 684 C CA . PRO A 1 88 ? 5.805 -9.410 -9.179 1.00 71.62 88 PRO A CA 1
ATOM 685 C C . PRO A 1 88 ? 6.471 -10.702 -9.658 1.00 71.62 88 PRO A C 1
ATOM 687 O O . PRO A 1 88 ? 7.612 -10.675 -10.116 1.00 71.62 88 PRO A O 1
ATOM 690 N N . THR A 1 89 ? 5.769 -11.817 -9.472 1.00 60.69 89 THR A N 1
ATOM 691 C CA . THR A 1 89 ? 6.135 -13.153 -9.959 1.00 60.69 89 THR A CA 1
ATOM 692 C C . THR A 1 89 ? 5.683 -13.294 -11.387 1.00 60.69 89 THR A C 1
ATOM 694 O O . THR A 1 89 ? 4.467 -13.043 -11.565 1.00 60.69 89 THR A O 1
#

Secondary structure (DSSP, 8-state):
-EEEEEETTEEEEEEEEETTEEEE-TTTTTTEEEEE-TTS-EEEEE-S--GGG-SEEEEE---SS--PPPPP-PPPP-SSSEEEEE---

Sequence (89 aa):
MLWYRHRSAAMELIGLLHYENSNLEKNFEARFNITGHSKGRAQLVVSNTNPADSAEYFCAASQHSGSTPLAPLQKAGEPEYQTRSCIPT